Protein AF-A0A962S7S5-F1 (afdb_monomer)

pLDDT: mean 82.85, std 12.7, range [43.69, 97.12]

Secondary structure (DSSP, 8-state):
-------GGGTTS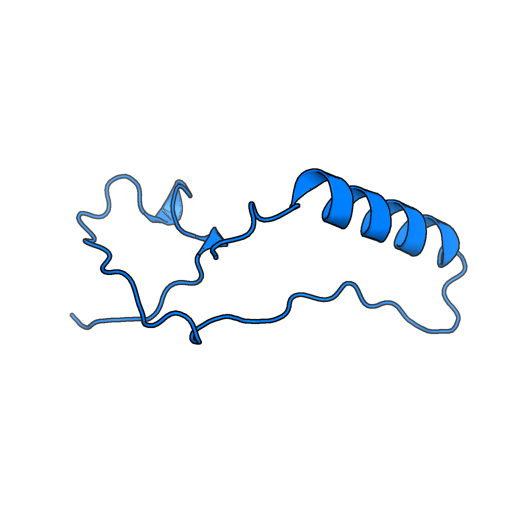TTTTTS-----PPPTT---------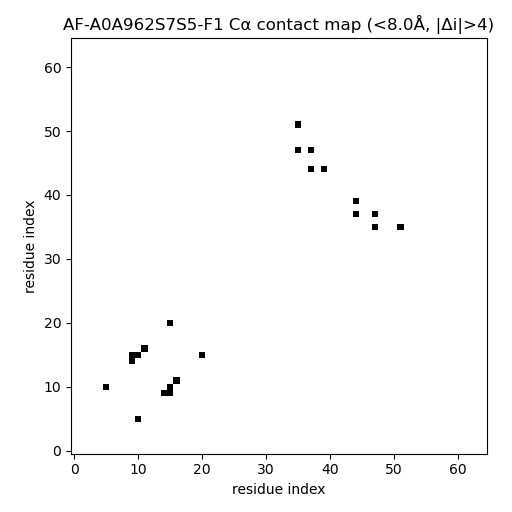-TT-TTHHHHHHHHHHHHHHS-PPPP-

Radius of gyration: 16.57 Å; Cα contacts (8 Å, |Δi|>4): 11; chains: 1; bounding box: 45×31×33 Å

Structure (mmCIF, N/CA/C/O backbone):
data_AF-A0A962S7S5-F1
#
_entry.id   AF-A0A962S7S5-F1
#
loop_
_atom_site.group_PDB
_atom_site.id
_atom_site.type_symbol
_atom_site.label_atom_id
_atom_site.label_alt_id
_atom_site.label_comp_id
_atom_site.label_asym_id
_atom_site.label_entity_id
_atom_site.label_seq_id
_atom_site.pdbx_PDB_ins_code
_atom_site.Cartn_x
_atom_site.Cartn_y
_atom_site.Cartn_z
_atom_site.occupancy
_atom_site.B_iso_or_equiv
_atom_site.auth_seq_id
_atom_site.auth_comp_id
_atom_site.auth_asym_id
_atom_site.auth_atom_id
_atom_site.pdbx_PDB_model_num
ATOM 1 N N . LEU A 1 1 ? -26.618 10.486 5.931 1.00 67.06 1 LEU A N 1
ATOM 2 C CA . LEU A 1 1 ? -25.675 9.473 6.453 1.00 67.06 1 LEU A CA 1
ATOM 3 C C . LEU A 1 1 ? -25.732 8.291 5.496 1.00 67.06 1 LEU A C 1
ATOM 5 O O . LEU A 1 1 ? -26.839 7.866 5.196 1.00 67.06 1 LEU A O 1
ATOM 9 N N . GLY A 1 2 ? -24.604 7.868 4.930 1.00 84.56 2 GLY A N 1
ATOM 10 C CA . GLY A 1 2 ? -24.564 6.866 3.859 1.00 84.56 2 GLY A CA 1
ATOM 11 C C . GLY A 1 2 ? -23.602 5.727 4.172 1.00 84.56 2 GLY A C 1
ATOM 12 O O . GLY A 1 2 ? -22.950 5.729 5.213 1.00 84.56 2 GLY A O 1
ATOM 13 N N . ILE A 1 3 ? -23.520 4.773 3.252 1.00 87.31 3 ILE A N 1
ATOM 14 C CA . ILE A 1 3 ? -22.546 3.680 3.281 1.00 87.31 3 ILE A CA 1
ATOM 15 C C . ILE A 1 3 ? -21.360 4.023 2.376 1.00 87.31 3 ILE A C 1
ATOM 17 O O . ILE A 1 3 ? -21.509 4.768 1.409 1.00 87.31 3 ILE A O 1
ATOM 21 N N . THR A 1 4 ? -20.183 3.491 2.691 1.00 88.31 4 THR A N 1
ATOM 22 C CA . THR A 1 4 ? -18.978 3.647 1.869 1.00 88.31 4 THR A CA 1
ATOM 23 C C . THR A 1 4 ? -18.159 2.364 1.886 1.00 88.31 4 THR A C 1
ATOM 25 O O . THR A 1 4 ? -18.299 1.545 2.795 1.00 88.31 4 THR A O 1
ATOM 28 N N . PHE A 1 5 ? -17.289 2.205 0.895 1.00 86.56 5 PHE A N 1
ATOM 29 C CA . PHE A 1 5 ? -16.337 1.106 0.831 1.00 86.56 5 PHE A CA 1
ATOM 30 C C . PHE A 1 5 ? -15.045 1.492 1.538 1.00 86.56 5 PHE A C 1
ATOM 32 O O . PHE A 1 5 ? -14.505 2.581 1.328 1.00 86.56 5 PHE A O 1
ATOM 39 N N . LEU A 1 6 ? -14.544 0.585 2.370 1.00 86.25 6 LEU A N 1
ATOM 40 C CA . LEU A 1 6 ? -13.288 0.757 3.082 1.00 86.25 6 LEU A CA 1
ATOM 41 C C . LEU A 1 6 ? -12.278 -0.265 2.560 1.00 86.25 6 LEU A C 1
ATOM 43 O O . LEU A 1 6 ? -12.620 -1.442 2.447 1.00 86.25 6 LEU A O 1
ATOM 47 N N . PRO A 1 7 ? -11.041 0.150 2.242 1.00 84.12 7 PRO A N 1
ATOM 48 C CA . PRO A 1 7 ? -9.991 -0.806 1.948 1.00 84.12 7 PRO A CA 1
ATOM 49 C C . PRO A 1 7 ? -9.642 -1.579 3.223 1.00 84.12 7 PRO A C 1
ATOM 51 O O . PRO A 1 7 ? -9.674 -1.022 4.320 1.00 84.12 7 PRO A O 1
ATOM 54 N N . GLU A 1 8 ? -9.235 -2.834 3.071 1.00 81.81 8 GLU A N 1
ATOM 55 C CA . GLU A 1 8 ? -8.877 -3.709 4.194 1.00 81.81 8 GLU A CA 1
ATOM 56 C C . GLU A 1 8 ? -7.810 -3.096 5.113 1.00 81.81 8 GLU A C 1
ATOM 58 O O . GLU A 1 8 ? -7.922 -3.189 6.326 1.00 81.81 8 GLU A O 1
ATOM 63 N N . ILE A 1 9 ? -6.853 -2.338 4.563 1.00 80.06 9 ILE A N 1
ATOM 64 C CA . ILE A 1 9 ? -5.819 -1.640 5.350 1.00 80.06 9 ILE A CA 1
ATOM 65 C C . ILE A 1 9 ? -6.369 -0.598 6.343 1.00 80.06 9 ILE A C 1
ATOM 67 O O . ILE A 1 9 ? -5.630 -0.109 7.193 1.00 80.06 9 ILE A O 1
ATOM 71 N N . ALA A 1 10 ? -7.635 -0.194 6.202 1.00 81.38 10 ALA A N 1
ATOM 72 C CA . ALA A 1 10 ? -8.307 0.684 7.152 1.00 81.38 10 ALA A CA 1
ATOM 73 C C . ALA A 1 10 ? -8.977 -0.097 8.296 1.00 81.38 10 ALA A C 1
ATOM 75 O O . ALA A 1 10 ? -9.278 0.502 9.330 1.00 81.38 10 ALA A O 1
ATOM 76 N N . GLN A 1 11 ? -9.195 -1.412 8.150 1.00 73.62 11 GLN A N 1
ATOM 77 C CA . GLN A 1 11 ? -9.617 -2.256 9.267 1.00 73.62 11 GLN A CA 1
ATOM 78 C C . GLN A 1 11 ? -8.500 -2.299 10.316 1.00 73.62 11 GLN A C 1
ATOM 80 O O . GLN A 1 11 ? -7.329 -2.471 9.995 1.00 73.62 11 GLN A O 1
ATOM 85 N N . GLY A 1 12 ? -8.855 -2.070 11.582 1.00 69.25 12 GLY A N 1
ATO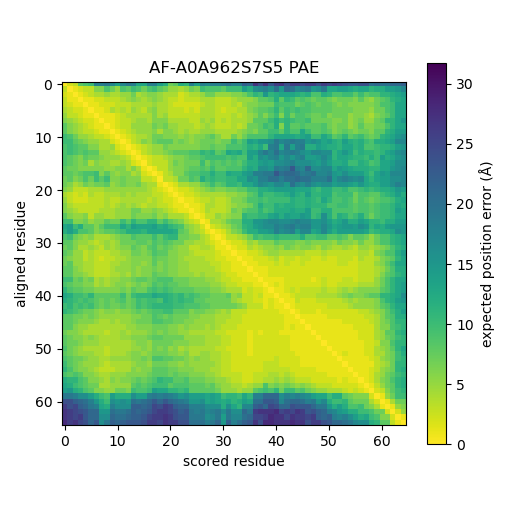M 86 C CA . GLY A 1 12 ? -7.891 -1.997 12.688 1.00 69.25 12 GLY A CA 1
ATOM 87 C C . GLY A 1 12 ? -7.123 -0.673 12.800 1.00 69.25 12 GLY A C 1
ATOM 88 O O . GLY A 1 12 ? -6.389 -0.478 13.766 1.00 69.25 12 GLY A O 1
ATOM 89 N N . SER A 1 13 ? -7.316 0.269 11.869 1.00 75.19 13 SER A N 1
ATOM 90 C CA . SER A 1 13 ? -6.783 1.627 12.001 1.00 75.19 13 SER A CA 1
ATOM 91 C C . SER A 1 13 ? -7.525 2.407 13.097 1.00 75.19 13 SER A C 1
ATOM 93 O O . SER A 1 13 ? -8.754 2.295 13.198 1.00 75.19 13 SER A O 1
ATOM 95 N N . PRO A 1 14 ? -6.837 3.300 13.841 1.00 72.56 14 PRO A N 1
ATOM 96 C CA . PRO A 1 14 ? -7.481 4.247 14.751 1.00 72.56 14 PRO A CA 1
ATOM 97 C C . PRO A 1 14 ? -8.570 5.104 14.092 1.00 72.56 14 PRO A C 1
ATOM 99 O O . PRO A 1 14 ? -9.411 5.645 14.799 1.00 72.56 14 PRO A O 1
ATOM 102 N N . MET A 1 15 ? -8.585 5.210 12.753 1.00 73.81 15 MET A N 1
ATOM 103 C CA . MET A 1 15 ? -9.636 5.913 12.007 1.00 73.81 15 MET A CA 1
ATOM 104 C C . MET A 1 15 ? -11.049 5.397 12.291 1.00 73.81 15 MET A C 1
ATOM 106 O O . MET A 1 15 ? -11.994 6.172 12.176 1.00 73.81 15 MET A O 1
ATOM 110 N N . LEU A 1 16 ? -11.215 4.112 12.615 1.00 73.81 16 LEU A N 1
ATOM 111 C CA . LEU A 1 16 ? -12.532 3.532 12.900 1.00 73.81 16 LEU A CA 1
ATOM 112 C C . LEU A 1 16 ? -12.830 3.480 14.405 1.00 73.81 16 LEU A C 1
ATOM 114 O O . LEU A 1 16 ? -13.992 3.376 14.808 1.00 73.81 16 LEU A O 1
ATOM 118 N N . THR A 1 17 ? -11.808 3.616 15.249 1.00 75.19 17 THR A N 1
ATOM 119 C CA . THR A 1 17 ? -11.939 3.573 16.706 1.00 75.19 17 THR A CA 1
ATOM 120 C C . THR A 1 17 ? -12.785 4.743 17.211 1.00 75.19 17 THR A C 1
ATOM 122 O O . THR A 1 17 ? -12.505 5.902 16.928 1.00 75.19 17 THR A O 1
ATOM 125 N N . GLY A 1 18 ? -13.842 4.441 17.971 1.00 75.31 18 GLY A N 1
ATOM 126 C CA . GLY A 1 18 ? -14.726 5.455 18.562 1.00 75.31 18 GLY A CA 1
ATOM 127 C C . GLY A 1 18 ? -15.762 6.063 17.607 1.00 75.31 18 GLY A C 1
ATOM 128 O O . GLY A 1 18 ? -16.504 6.948 18.021 1.00 75.31 18 GLY A O 1
ATOM 129 N N . THR A 1 19 ? -15.856 5.588 16.358 1.00 77.38 19 THR A N 1
ATOM 130 C CA . THR A 1 19 ? -16.758 6.170 15.339 1.00 77.38 19 THR A CA 1
ATOM 131 C C . THR A 1 19 ? -18.134 5.497 15.236 1.00 77.38 19 THR A C 1
ATOM 133 O O . THR A 1 19 ? -18.979 5.955 14.474 1.00 77.38 19 THR A O 1
ATOM 136 N N . GLY A 1 20 ? -18.394 4.420 15.991 1.00 80.06 20 GLY A N 1
ATOM 137 C CA . GLY A 1 20 ? -19.665 3.674 15.935 1.00 80.06 20 GLY A CA 1
ATOM 138 C C . GLY A 1 20 ? -19.950 3.008 14.579 1.00 80.06 20 GLY A C 1
ATOM 139 O O . GLY A 1 20 ? -21.063 2.546 14.343 1.00 80.06 20 GLY A O 1
ATOM 140 N N . VAL A 1 21 ? -18.962 2.973 13.678 1.00 84.81 21 VAL A N 1
ATOM 141 C CA . VAL A 1 21 ? -19.081 2.418 12.328 1.00 84.81 21 VAL A CA 1
ATOM 142 C C . VAL A 1 21 ? -19.009 0.894 12.379 1.00 84.81 21 VAL A C 1
ATOM 144 O O . VAL A 1 21 ? -18.045 0.320 12.883 1.00 84.81 21 VAL A O 1
ATOM 147 N N . THR A 1 22 ? -20.015 0.231 11.810 1.00 84.56 22 THR A N 1
ATOM 148 C CA . THR A 1 22 ? -20.017 -1.220 11.581 1.00 84.56 22 THR A CA 1
ATOM 149 C C . THR A 1 22 ? -19.476 -1.523 10.186 1.00 84.56 22 THR A C 1
ATOM 151 O O . THR A 1 22 ? -19.859 -0.865 9.219 1.00 84.56 22 THR A O 1
ATOM 154 N N . THR A 1 23 ? -18.601 -2.522 10.071 1.00 85.94 23 THR A N 1
ATOM 155 C CA . THR A 1 23 ? -18.069 -2.990 8.782 1.00 85.94 23 THR A CA 1
ATOM 156 C C . THR A 1 23 ? -18.640 -4.363 8.442 1.00 85.94 23 THR A C 1
ATOM 158 O O . THR A 1 23 ? -18.909 -5.163 9.336 1.00 85.94 23 THR A O 1
ATOM 161 N N . TYR A 1 24 ? -18.847 -4.618 7.151 1.00 85.94 24 TYR A N 1
ATOM 162 C CA . TYR A 1 24 ? -19.323 -5.896 6.626 1.00 85.94 24 TYR A CA 1
ATOM 163 C C . TYR A 1 24 ? -18.339 -6.381 5.553 1.00 85.94 24 TYR A C 1
ATOM 165 O O . TYR A 1 24 ? -17.867 -5.549 4.770 1.00 85.94 24 TYR A O 1
ATOM 173 N N . PRO A 1 25 ? -18.003 -7.683 5.510 1.00 83.31 25 PRO A N 1
ATOM 174 C CA . PRO A 1 25 ? -17.097 -8.221 4.501 1.00 83.31 25 PRO A CA 1
ATOM 175 C C . PRO A 1 25 ? -17.712 -8.129 3.096 1.00 83.31 25 PRO A C 1
ATOM 177 O O . PRO A 1 25 ? -18.924 -8.265 2.927 1.00 83.31 25 PRO A O 1
ATOM 180 N N . MET A 1 26 ? -16.865 -7.893 2.093 1.00 83.56 26 MET A N 1
ATOM 181 C CA . MET A 1 26 ? -17.230 -7.939 0.671 1.00 83.56 26 MET A CA 1
ATOM 182 C C . MET A 1 26 ? -16.803 -9.267 0.035 1.00 83.56 26 MET A C 1
ATOM 184 O O . MET A 1 26 ? -16.013 -10.006 0.613 1.00 83.56 26 MET A O 1
ATOM 188 N N . ASP A 1 27 ? -17.322 -9.543 -1.163 1.00 80.75 27 ASP A N 1
ATOM 189 C CA . ASP A 1 27 ? -16.979 -10.719 -1.973 1.00 80.75 27 ASP A CA 1
ATOM 190 C C . ASP A 1 27 ? -15.465 -10.794 -2.267 1.00 80.75 27 ASP A C 1
ATOM 192 O O . ASP A 1 27 ? -14.807 -9.760 -2.427 1.00 80.75 27 ASP A O 1
ATOM 196 N N . GLU A 1 28 ? -14.923 -12.008 -2.394 1.00 72.06 28 GLU A N 1
ATOM 197 C CA . GLU A 1 28 ? -13.485 -12.331 -2.451 1.00 72.06 28 GLU A CA 1
ATOM 198 C C . GLU A 1 28 ? -12.740 -11.635 -3.602 1.00 72.06 28 GLU A C 1
ATOM 200 O O . GLU A 1 28 ? -11.531 -11.406 -3.539 1.00 72.06 28 GLU A O 1
ATOM 205 N N . LYS A 1 29 ? -13.459 -11.228 -4.653 1.00 77.19 29 LYS A N 1
ATOM 206 C CA . LYS A 1 29 ? -12.903 -10.509 -5.814 1.00 77.19 29 LYS A CA 1
ATOM 207 C C . LYS A 1 29 ? -12.817 -8.990 -5.623 1.00 77.19 29 LYS A C 1
ATOM 209 O O . LYS A 1 29 ? -12.470 -8.274 -6.560 1.00 77.19 29 LYS A O 1
ATOM 214 N N . SER A 1 30 ? -13.107 -8.486 -4.427 1.00 79.50 30 SER A N 1
ATOM 215 C CA . SER A 1 30 ? -13.130 -7.051 -4.111 1.00 79.50 30 SER A CA 1
ATOM 216 C C . SER A 1 30 ? -11.803 -6.579 -3.511 1.00 79.50 30 SER A C 1
ATOM 218 O O . SER A 1 30 ? -11.763 -6.045 -2.404 1.00 79.50 30 SER A O 1
ATOM 220 N N . TYR A 1 31 ? -10.701 -6.775 -4.236 1.00 81.94 31 TYR A N 1
ATOM 221 C CA . TYR A 1 31 ? -9.367 -6.347 -3.808 1.00 81.94 31 TYR A CA 1
ATOM 222 C C . TYR A 1 31 ? -8.758 -5.327 -4.771 1.00 81.94 31 TYR A C 1
ATOM 224 O O . TYR A 1 31 ? -9.201 -5.137 -5.903 1.00 81.94 31 TYR A O 1
ATOM 232 N N . ARG A 1 32 ? -7.702 -4.656 -4.308 1.00 84.25 32 ARG A N 1
ATOM 233 C CA . ARG A 1 32 ? -6.891 -3.751 -5.126 1.00 84.25 32 ARG A CA 1
ATOM 234 C C . ARG A 1 32 ? -5.432 -4.168 -5.073 1.00 84.25 32 ARG A C 1
ATOM 236 O O . ARG A 1 32 ? -4.942 -4.571 -4.021 1.00 84.25 32 ARG A O 1
ATOM 243 N N . GLN A 1 33 ? -4.732 -4.005 -6.186 1.00 86.25 33 GLN A N 1
ATOM 244 C CA . GLN A 1 33 ? -3.292 -4.210 -6.239 1.00 86.25 33 GLN A CA 1
ATOM 245 C C . GLN A 1 33 ? -2.571 -2.917 -5.846 1.00 86.25 33 GLN A C 1
ATOM 247 O O . GLN A 1 33 ? -2.808 -1.860 -6.431 1.00 86.25 33 GLN A O 1
ATOM 252 N N . ILE A 1 34 ? -1.697 -3.001 -4.844 1.00 87.56 34 ILE A N 1
ATOM 2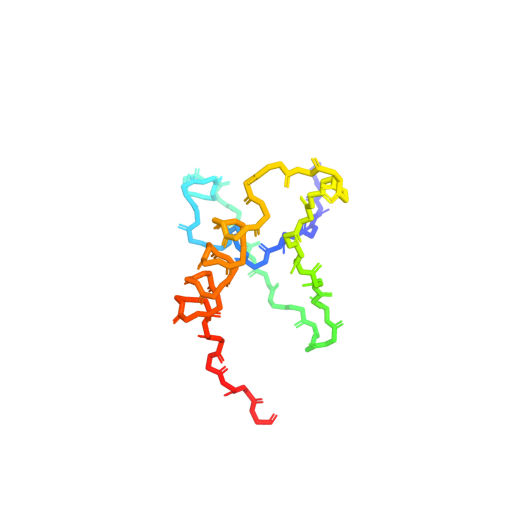53 C CA . ILE A 1 34 ? -0.832 -1.897 -4.420 1.00 87.56 34 ILE A CA 1
ATOM 254 C C . ILE A 1 34 ? 0.553 -2.116 -5.023 1.00 87.56 34 ILE A C 1
ATOM 256 O O . ILE A 1 34 ? 1.103 -3.210 -4.931 1.00 87.56 34 ILE A O 1
ATOM 260 N N . ALA A 1 35 ? 1.111 -1.078 -5.646 1.00 90.44 35 ALA A N 1
ATOM 261 C CA . ALA A 1 35 ? 2.414 -1.129 -6.298 1.00 90.44 35 ALA A CA 1
ATOM 262 C C . ALA A 1 35 ? 3.333 -0.011 -5.794 1.00 90.44 35 ALA A C 1
ATOM 264 O O . ALA A 1 35 ? 2.891 1.113 -5.551 1.00 90.44 35 ALA A O 1
ATOM 265 N N . LEU A 1 36 ? 4.625 -0.322 -5.685 1.00 94.00 36 LEU A N 1
ATOM 266 C CA . LEU A 1 36 ? 5.689 0.653 -5.472 1.00 94.00 36 LEU A CA 1
ATOM 267 C C . LEU A 1 36 ? 6.226 1.094 -6.837 1.00 94.00 36 LEU A C 1
ATOM 269 O O . LEU A 1 36 ? 6.699 0.265 -7.611 1.00 94.00 36 LEU A O 1
ATOM 273 N N . ALA A 1 37 ? 6.161 2.391 -7.129 1.00 95.38 37 ALA A N 1
ATOM 274 C CA . ALA A 1 37 ? 6.608 2.955 -8.399 1.00 95.38 37 ALA A CA 1
ATOM 275 C C . ALA A 1 37 ? 7.622 4.083 -8.180 1.00 95.38 37 ALA A C 1
ATOM 277 O O . ALA A 1 37 ? 7.513 4.867 -7.238 1.00 95.38 37 ALA A O 1
ATOM 278 N N . TRP A 1 38 ? 8.594 4.186 -9.084 1.00 95.88 38 TRP A N 1
ATOM 279 C CA . TRP A 1 38 ? 9.601 5.246 -9.103 1.00 95.88 38 TRP A CA 1
ATOM 280 C C . TRP A 1 38 ? 9.931 5.655 -10.543 1.00 95.88 38 TRP A C 1
ATOM 282 O O . TRP A 1 38 ? 9.577 4.975 -11.505 1.00 95.88 38 TRP A O 1
ATOM 292 N N . ARG A 1 39 ? 10.612 6.796 -10.710 1.00 96.56 39 ARG A N 1
ATOM 293 C CA . ARG A 1 39 ? 11.060 7.268 -12.031 1.00 96.56 39 ARG A CA 1
ATOM 294 C C . ARG A 1 39 ? 12.198 6.391 -12.551 1.00 96.56 39 ARG A C 1
ATOM 296 O O . ARG A 1 39 ? 13.123 6.094 -11.801 1.00 96.56 39 ARG A O 1
ATOM 303 N N . GLN A 1 40 ? 12.188 6.082 -13.848 1.00 93.38 40 GLN A N 1
ATOM 304 C CA . GLN A 1 40 ? 13.197 5.232 -14.495 1.00 93.38 40 GLN A CA 1
ATOM 305 C C . GLN A 1 40 ? 14.647 5.687 -14.234 1.00 93.38 40 GLN A C 1
ATOM 307 O O . GLN A 1 40 ? 15.512 4.852 -14.003 1.00 93.38 40 GLN A O 1
ATOM 312 N N . GLY A 1 41 ? 14.910 6.999 -14.219 1.00 94.94 41 GLY A N 1
ATOM 313 C CA . GLY A 1 41 ? 16.243 7.568 -13.964 1.00 94.94 41 GLY A CA 1
ATOM 314 C C . GLY A 1 41 ? 16.609 7.757 -12.487 1.00 94.94 41 GLY A C 1
ATOM 315 O O . GLY A 1 41 ? 17.515 8.527 -12.185 1.00 94.94 41 GLY A O 1
ATOM 316 N N . SER A 1 42 ? 15.881 7.146 -11.549 1.00 94.56 42 SER A N 1
ATOM 317 C CA . SER A 1 42 ? 16.190 7.291 -10.125 1.00 94.56 42 SER A CA 1
ATOM 318 C C . SER A 1 42 ? 17.541 6.658 -9.781 1.00 94.56 42 SER A C 1
ATOM 320 O O . SER A 1 42 ? 17.722 5.454 -9.947 1.00 94.56 42 SER A O 1
ATOM 322 N N . ALA A 1 43 ? 18.445 7.445 -9.190 1.00 96.12 43 ALA A N 1
ATOM 323 C CA . ALA A 1 43 ? 19.704 6.944 -8.631 1.00 96.12 43 ALA A CA 1
ATOM 324 C C . ALA A 1 43 ? 19.494 5.929 -7.486 1.00 96.12 43 ALA A C 1
ATOM 326 O O . ALA A 1 43 ? 20.381 5.13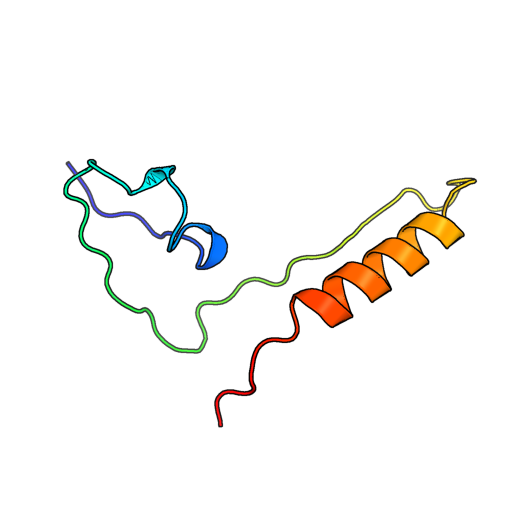8 -7.196 1.00 96.12 43 ALA A O 1
ATOM 327 N N . ARG A 1 44 ? 18.305 5.928 -6.867 1.00 96.31 44 ARG A N 1
ATOM 328 C CA . ARG A 1 44 ? 17.937 5.092 -5.711 1.00 96.31 44 ARG A CA 1
ATOM 329 C C . ARG A 1 44 ? 17.138 3.844 -6.101 1.00 96.31 44 ARG A C 1
ATOM 331 O O . ARG A 1 44 ? 16.403 3.295 -5.287 1.00 96.31 44 ARG A O 1
ATOM 338 N N . ALA A 1 45 ? 17.198 3.428 -7.370 1.00 96.19 45 ALA A N 1
ATOM 339 C CA . ALA A 1 45 ? 16.413 2.297 -7.872 1.00 96.19 45 ALA A CA 1
ATOM 340 C C . ALA A 1 45 ? 16.626 1.017 -7.048 1.00 96.19 45 ALA A C 1
ATOM 342 O O . ALA A 1 45 ? 15.673 0.282 -6.808 1.00 96.19 45 ALA A O 1
ATOM 343 N N . GLU A 1 46 ? 17.854 0.775 -6.589 1.00 96.06 46 GLU A N 1
ATOM 344 C CA . GLU A 1 46 ? 18.172 -0.408 -5.790 1.00 96.06 46 GLU A CA 1
ATOM 345 C C . GLU A 1 46 ? 17.514 -0.379 -4.408 1.00 96.06 46 GLU A C 1
ATOM 347 O O . GLU A 1 46 ? 16.934 -1.367 -3.968 1.00 96.06 46 GLU A O 1
ATOM 352 N N . GLU A 1 47 ? 17.492 0.781 -3.763 1.00 97.12 47 GLU A N 1
ATOM 353 C CA . GLU A 1 47 ? 16.847 0.953 -2.461 1.00 97.12 47 GLU A CA 1
ATOM 354 C C . GLU A 1 47 ? 15.328 0.768 -2.565 1.00 97.12 47 GLU A C 1
ATOM 356 O O . GLU A 1 47 ? 14.712 0.175 -1.681 1.00 97.12 47 GLU A O 1
ATOM 361 N N . PHE A 1 48 ? 14.713 1.208 -3.671 1.00 96.56 48 PHE A N 1
ATOM 362 C CA . PHE A 1 48 ? 13.296 0.942 -3.922 1.00 96.56 48 PHE A CA 1
ATOM 363 C C . PHE A 1 48 ? 13.007 -0.546 -4.117 1.00 96.56 48 PHE A C 1
ATOM 365 O O . PHE A 1 48 ? 11.977 -1.021 -3.645 1.00 96.56 48 PHE A O 1
ATOM 372 N N . ARG A 1 49 ? 13.907 -1.304 -4.755 1.00 95.06 49 ARG A N 1
ATOM 373 C CA . ARG A 1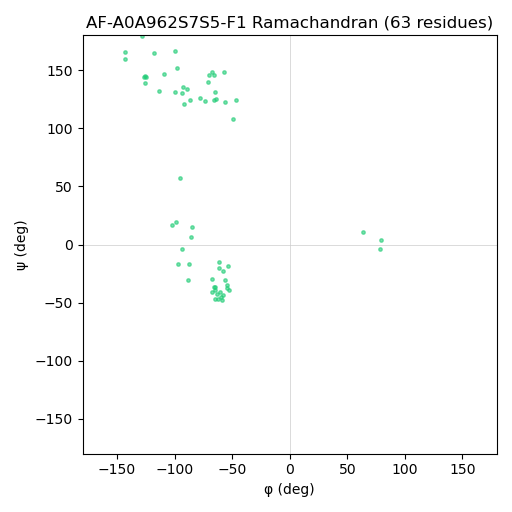 49 ? 13.761 -2.765 -4.856 1.00 95.06 49 ARG A CA 1
ATOM 374 C C . ARG A 1 49 ? 13.860 -3.427 -3.490 1.00 95.06 49 ARG A C 1
ATOM 376 O O . ARG A 1 49 ? 12.986 -4.215 -3.154 1.00 95.06 49 ARG A O 1
ATOM 383 N N . GLN A 1 50 ? 14.861 -3.061 -2.690 1.00 96.50 50 GLN A N 1
ATOM 384 C CA . GLN A 1 50 ? 15.020 -3.577 -1.326 1.00 96.50 50 GLN A CA 1
ATOM 385 C C . GLN A 1 50 ? 13.790 -3.279 -0.466 1.00 96.50 50 GLN A C 1
ATOM 387 O O . GLN A 1 50 ? 13.289 -4.159 0.231 1.00 96.50 50 GLN A O 1
ATOM 392 N N . PHE A 1 51 ? 13.256 -2.060 -0.563 1.00 95.50 51 PHE A N 1
ATOM 393 C CA . PHE A 1 51 ? 12.032 -1.685 0.133 1.00 95.50 51 PHE A CA 1
ATOM 394 C C .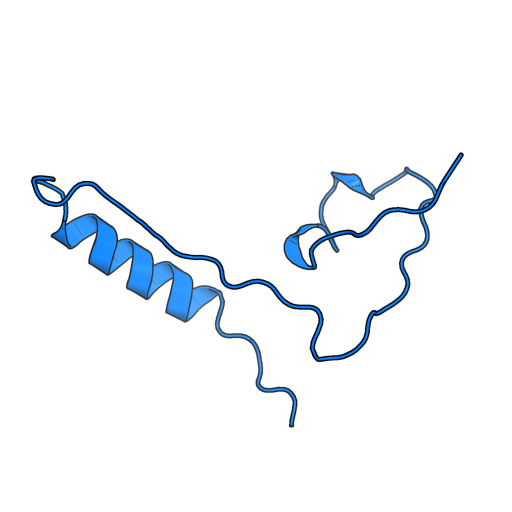 PHE A 1 51 ? 10.813 -2.467 -0.372 1.00 95.50 51 PHE A C 1
ATOM 396 O O . PHE A 1 51 ? 9.985 -2.894 0.427 1.00 95.50 51 PHE A O 1
ATOM 403 N N . GLY A 1 52 ? 10.721 -2.712 -1.681 1.00 94.31 52 GLY A N 1
ATOM 404 C CA . GLY A 1 52 ? 9.699 -3.576 -2.268 1.00 94.31 52 GLY A CA 1
ATOM 405 C C . GLY A 1 52 ? 9.750 -4.998 -1.708 1.00 94.31 52 GLY A C 1
ATOM 406 O O . GLY A 1 52 ? 8.722 -5.508 -1.266 1.00 94.31 52 GLY A O 1
ATOM 407 N N . SER A 1 53 ? 10.940 -5.602 -1.646 1.00 94.00 53 SER A N 1
ATOM 408 C CA . SER A 1 53 ? 11.139 -6.923 -1.040 1.00 94.00 53 SER A CA 1
ATOM 409 C C . SER A 1 53 ? 10.760 -6.936 0.442 1.00 94.00 53 SER A C 1
ATOM 411 O O . SER A 1 53 ? 10.113 -7.872 0.900 1.00 94.00 53 SER A O 1
ATOM 413 N N . PHE A 1 54 ? 11.103 -5.878 1.181 1.00 94.69 54 PHE A N 1
ATOM 414 C CA . PHE A 1 54 ? 10.729 -5.725 2.588 1.00 94.69 54 PHE A CA 1
ATOM 415 C C . PHE A 1 54 ? 9.207 -5.630 2.791 1.00 94.69 54 PHE A C 1
ATOM 417 O O . PHE A 1 54 ? 8.656 -6.250 3.702 1.00 94.69 54 PHE A O 1
ATOM 424 N N . ILE A 1 55 ? 8.506 -4.869 1.942 1.00 91.69 55 ILE A N 1
ATOM 425 C CA . ILE A 1 55 ? 7.039 -4.802 1.977 1.00 91.69 55 ILE A CA 1
ATOM 426 C C . ILE A 1 55 ? 6.453 -6.184 1.691 1.00 91.69 55 ILE A C 1
ATOM 428 O O . ILE A 1 55 ? 5.576 -6.622 2.425 1.00 91.69 55 ILE A O 1
ATOM 432 N N . GLN A 1 56 ? 6.943 -6.884 0.664 1.00 89.88 56 GLN A N 1
ATOM 433 C CA . GLN A 1 56 ? 6.446 -8.215 0.306 1.00 89.88 56 GLN A CA 1
ATOM 434 C C . GLN A 1 56 ? 6.618 -9.216 1.450 1.00 89.88 56 GLN A C 1
ATOM 436 O O . GLN A 1 56 ? 5.656 -9.895 1.783 1.00 89.88 56 GLN A O 1
ATOM 441 N N . SER A 1 57 ? 7.781 -9.247 2.109 1.00 89.81 57 SER A N 1
ATOM 442 C CA . SER A 1 57 ? 8.020 -10.163 3.232 1.00 89.81 57 SER A CA 1
ATOM 443 C C . SER A 1 57 ? 7.178 -9.849 4.469 1.00 89.81 57 SER A C 1
ATOM 445 O O . SER A 1 57 ? 6.890 -10.733 5.264 1.00 89.81 57 SER A O 1
ATOM 447 N N . THR A 1 58 ? 6.821 -8.580 4.679 1.00 87.06 58 THR A N 1
ATOM 448 C CA . THR A 1 58 ? 6.062 -8.152 5.869 1.00 87.06 58 THR A CA 1
ATOM 449 C C . THR A 1 58 ? 4.554 -8.243 5.645 1.00 87.06 58 THR A C 1
ATOM 451 O O . THR A 1 58 ? 3.792 -8.449 6.586 1.00 87.06 58 THR A O 1
ATOM 454 N N . CYS A 1 59 ? 4.118 -8.064 4.400 1.00 77.94 59 CYS A N 1
ATOM 455 C CA . CYS A 1 59 ? 2.717 -8.060 4.002 1.00 77.94 59 CYS A CA 1
ATOM 456 C C . CYS A 1 59 ? 2.282 -9.376 3.343 1.00 77.94 59 CYS A C 1
ATOM 458 O O . CYS A 1 59 ? 1.240 -9.370 2.686 1.00 77.94 59 CYS A O 1
ATOM 460 N N . GLU A 1 60 ? 3.049 -10.470 3.489 1.00 62.91 60 GLU A N 1
ATOM 461 C CA . GLU A 1 60 ? 2.623 -11.809 3.067 1.00 62.91 60 GLU A CA 1
ATOM 462 C C . GLU A 1 60 ? 1.221 -12.075 3.619 1.00 62.91 60 GLU A C 1
ATOM 464 O O . GLU A 1 60 ? 0.991 -12.203 4.823 1.00 62.91 60 GLU A O 1
ATOM 469 N N . ARG A 1 61 ? 0.256 -12.064 2.699 1.00 60.03 61 ARG A N 1
ATOM 470 C CA . ARG A 1 61 ? -1.135 -12.356 2.993 1.00 60.03 61 ARG A CA 1
ATOM 471 C C . ARG A 1 61 ? -1.191 -13.866 3.217 1.00 60.03 61 ARG A C 1
ATOM 473 O O . ARG A 1 61 ? -0.773 -14.580 2.308 1.00 60.03 61 ARG A O 1
ATOM 480 N N . PRO A 1 62 ? -1.670 -14.373 4.366 1.00 51.84 62 PRO A N 1
ATOM 481 C CA . PRO A 1 62 ? -1.913 -15.800 4.490 1.00 51.84 62 PRO A CA 1
ATOM 482 C C . PRO A 1 62 ? -2.876 -16.194 3.370 1.00 51.84 62 PRO A C 1
ATOM 484 O O . PRO A 1 62 ? -3.941 -15.587 3.219 1.00 51.84 62 PRO A O 1
ATOM 487 N N . ASP A 1 63 ? -2.447 -17.141 2.539 1.00 49.06 63 ASP A N 1
ATOM 488 C CA . ASP A 1 63 ? -3.264 -17.710 1.478 1.00 49.06 63 ASP A CA 1
ATOM 489 C C . ASP A 1 63 ? -4.644 -18.064 2.041 1.00 49.06 63 ASP A C 1
ATOM 491 O O . ASP A 1 63 ? -4.776 -18.764 3.047 1.00 49.06 63 ASP A O 1
ATOM 495 N N . THR A 1 64 ? -5.682 -17.521 1.412 1.00 46.78 64 THR A N 1
ATOM 496 C CA . THR A 1 64 ? -7.055 -17.997 1.588 1.00 46.78 64 THR A CA 1
ATOM 497 C C . THR A 1 64 ? -7.289 -19.002 0.452 1.00 46.78 64 THR A C 1
ATOM 499 O O . THR A 1 64 ? -6.888 -18.681 -0.670 1.00 46.78 64 THR A O 1
ATOM 502 N N . PRO A 1 65 ? -7.803 -20.212 0.749 1.00 43.69 65 PRO A N 1
ATOM 503 C CA . PRO A 1 65 ? -7.822 -21.364 -0.163 1.00 43.69 65 PRO A CA 1
ATOM 504 C C . PRO A 1 65 ? -8.551 -21.136 -1.490 1.00 43.69 65 PRO A C 1
ATOM 506 O O . PRO A 1 65 ? -9.487 -20.310 -1.523 1.00 43.69 65 PRO A O 1
#

Solvent-accessible surface area (backbone atoms only — not comparable to full-atom values): 4797 Å² total; per-residue (Å²): 141,86,88,83,89,75,62,72,85,54,62,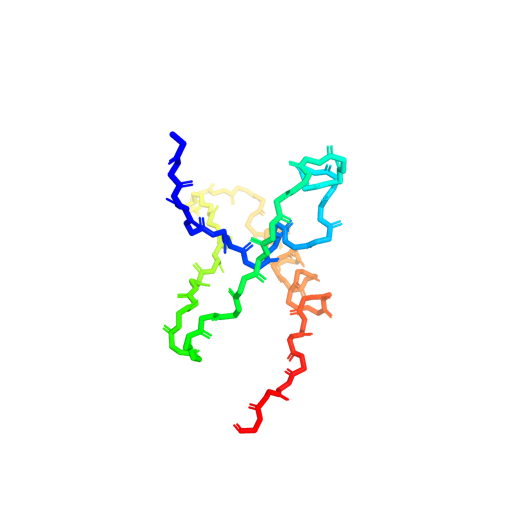92,35,73,87,53,62,93,61,85,72,86,87,78,90,76,65,92,86,76,75,82,89,86,82,93,82,80,63,91,86,45,92,56,54,67,60,53,48,54,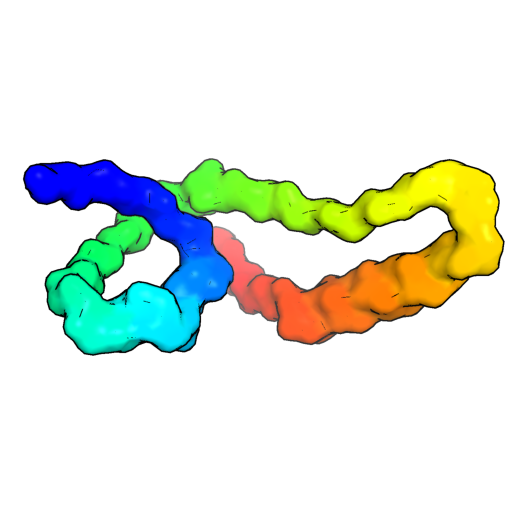50,49,54,51,49,50,72,73,61,64,68,80,85,76,134

Sequence (65 aa):
LGITFLPEIAQGSPMLTGTGVTTYPMDEKSYRQIALAWRQGSARAEEFRQFGSFIQSTCERPDTP

Foldseek 3Di:
DDDDDDAPVCVVPCVCPPVPDDDDDDDPPPHDDDDQDDDPPDPCVVVSVVVVVVCCVVVVDPDDD

Mean predicted aligned error: 7.79 Å